Protein AF-A0A3D6DZD0-F1 (afdb_monomer_lite)

Structure (mmCIF, N/CA/C/O backbone):
data_AF-A0A3D6DZD0-F1
#
_entry.id   AF-A0A3D6DZD0-F1
#
loop_
_atom_site.group_PDB
_atom_site.id
_atom_site.type_symbol
_atom_site.label_atom_id
_atom_site.label_alt_id
_atom_site.label_comp_id
_atom_site.label_asym_id
_atom_site.label_entity_id
_atom_site.label_seq_id
_atom_site.pdbx_PDB_ins_code
_atom_site.Cartn_x
_atom_site.Cartn_y
_atom_site.Cartn_z
_atom_site.occupancy
_atom_site.B_iso_or_equiv
_atom_site.auth_seq_id
_atom_site.auth_comp_id
_atom_site.auth_asym_id
_atom_site.auth_atom_id
_atom_site.pdbx_PDB_model_num
ATOM 1 N N . MET A 1 1 ? -7.698 25.063 -2.400 1.00 40.41 1 MET A N 1
ATOM 2 C CA . MET A 1 1 ? -7.376 25.512 -3.773 1.00 40.41 1 MET A CA 1
ATOM 3 C C . MET A 1 1 ? -7.844 24.397 -4.702 1.00 40.41 1 MET A C 1
ATOM 5 O O . MET A 1 1 ? -7.518 23.261 -4.388 1.00 40.41 1 MET A O 1
ATOM 9 N N . PRO A 1 2 ? -8.690 24.637 -5.717 1.00 41.31 2 PRO A N 1
ATOM 10 C CA . PRO A 1 2 ? -9.211 23.553 -6.548 1.00 41.31 2 PRO A CA 1
ATOM 11 C C . PRO A 1 2 ? -8.106 23.020 -7.471 1.00 41.31 2 PRO A C 1
ATOM 13 O O . PRO A 1 2 ? -7.429 23.802 -8.136 1.00 41.31 2 PRO A O 1
ATOM 16 N N . LEU A 1 3 ? -7.919 21.700 -7.503 1.00 45.56 3 LEU A N 1
ATOM 17 C CA . LEU A 1 3 ? -6.970 21.036 -8.392 1.00 45.56 3 LEU A CA 1
ATOM 18 C C . LEU A 1 3 ? -7.526 21.057 -9.826 1.00 45.56 3 LEU A C 1
ATOM 20 O O . LEU A 1 3 ? -8.418 20.284 -10.175 1.00 45.56 3 LEU A O 1
ATOM 24 N N . THR A 1 4 ? -7.019 21.948 -10.678 1.00 45.75 4 THR A N 1
ATOM 25 C CA . THR A 1 4 ? -7.249 21.880 -12.128 1.00 45.75 4 THR A CA 1
ATOM 26 C C . THR A 1 4 ? -6.410 20.737 -12.695 1.00 45.75 4 THR A C 1
ATOM 28 O O . THR A 1 4 ? -5.258 20.935 -13.072 1.00 45.75 4 THR A O 1
ATOM 31 N N . ALA A 1 5 ? -6.970 19.527 -12.726 1.00 54.44 5 ALA A N 1
ATOM 32 C CA . ALA A 1 5 ? -6.340 18.324 -13.275 1.00 54.44 5 ALA A CA 1
ATOM 33 C C . ALA A 1 5 ? -6.280 18.330 -14.820 1.00 54.44 5 ALA A C 1
ATOM 35 O O . ALA A 1 5 ? -6.668 17.366 -15.476 1.00 54.44 5 ALA A O 1
ATOM 36 N N . THR A 1 6 ? -5.768 19.413 -15.407 1.00 43.62 6 THR A N 1
ATOM 37 C CA . THR A 1 6 ? -5.378 19.470 -16.819 1.00 43.62 6 THR A CA 1
ATOM 38 C C . THR A 1 6 ? -3.852 19.547 -16.870 1.00 43.62 6 THR A C 1
ATOM 40 O O . THR A 1 6 ? -3.283 20.608 -16.636 1.00 43.62 6 THR A O 1
ATOM 43 N N . GLY A 1 7 ? -3.185 18.420 -17.158 1.00 55.78 7 GLY A N 1
ATOM 44 C CA . GLY A 1 7 ? -1.764 18.400 -17.545 1.00 55.78 7 GLY A CA 1
ATOM 45 C C . GLY A 1 7 ? -0.736 17.839 -16.549 1.00 55.78 7 GLY A C 1
ATOM 46 O O . GLY A 1 7 ? 0.456 18.010 -16.791 1.00 55.78 7 GLY A O 1
ATOM 47 N N . TYR A 1 8 ? -1.123 17.162 -15.459 1.00 62.00 8 TYR A N 1
ATOM 48 C CA . TYR A 1 8 ? -0.128 16.547 -14.565 1.00 62.00 8 TYR A CA 1
ATOM 49 C C . TYR A 1 8 ? 0.447 15.253 -15.160 1.00 62.00 8 TYR A C 1
ATOM 51 O O . TYR A 1 8 ? -0.234 14.226 -15.207 1.00 62.00 8 TYR A O 1
ATOM 59 N N . ASN A 1 9 ? 1.703 15.299 -15.619 1.00 64.19 9 ASN A N 1
ATOM 60 C CA . ASN A 1 9 ? 2.371 14.130 -16.184 1.00 64.19 9 ASN A CA 1
ATOM 61 C C . ASN A 1 9 ? 2.938 13.224 -15.078 1.00 64.19 9 ASN A C 1
ATOM 63 O O . ASN A 1 9 ? 3.977 13.508 -14.483 1.00 64.19 9 ASN A O 1
ATOM 67 N N . LEU A 1 10 ? 2.254 12.108 -14.814 1.00 66.81 10 LEU A N 1
ATOM 68 C CA . LEU A 1 10 ? 2.604 11.159 -13.751 1.00 66.81 10 LEU A CA 1
ATOM 69 C C . LEU A 1 10 ? 3.958 10.468 -13.962 1.00 66.81 10 LEU A C 1
ATOM 71 O O . LEU A 1 10 ? 4.537 9.974 -12.998 1.00 66.81 10 LEU A O 1
ATOM 75 N N . THR A 1 11 ? 4.473 10.390 -15.189 1.00 62.72 11 THR A N 1
ATOM 76 C CA . THR A 1 11 ? 5.731 9.681 -15.472 1.00 62.72 11 THR A CA 1
ATOM 77 C C . THR A 1 11 ? 6.976 10.447 -15.033 1.00 62.72 11 THR A C 1
ATOM 79 O O . THR A 1 11 ? 7.952 9.799 -14.652 1.00 62.72 11 THR A O 1
ATOM 82 N N . ASP A 1 12 ? 6.904 11.782 -15.005 1.00 55.66 12 ASP A N 1
ATOM 83 C CA . ASP A 1 12 ? 8.040 12.685 -14.748 1.00 55.66 12 ASP A CA 1
ATOM 84 C C . ASP A 1 12 ? 8.018 13.298 -13.341 1.00 55.66 12 ASP A C 1
ATOM 86 O O . ASP A 1 12 ? 8.846 14.144 -13.003 1.00 55.66 12 ASP A O 1
ATOM 90 N N . SER A 1 13 ? 7.058 12.903 -12.504 1.00 64.56 13 SER A N 1
ATOM 91 C CA . SER A 1 13 ? 6.927 13.480 -11.172 1.00 64.56 13 SER A CA 1
ATOM 92 C C . SER A 1 13 ? 8.107 13.107 -10.267 1.00 64.56 13 SER A C 1
ATOM 94 O O . SER A 1 13 ? 8.414 11.931 -10.080 1.00 64.56 13 SER A O 1
ATOM 96 N N . ALA A 1 14 ? 8.712 14.107 -9.622 1.00 61.41 14 ALA A N 1
ATOM 97 C CA . ALA A 1 14 ? 9.646 13.918 -8.507 1.00 61.41 14 ALA A CA 1
ATOM 98 C C . ALA A 1 14 ? 8.931 13.590 -7.175 1.00 61.41 14 ALA A C 1
ATOM 100 O O . ALA A 1 14 ? 9.586 13.394 -6.157 1.00 61.41 14 ALA A O 1
ATOM 101 N N . GLY A 1 15 ? 7.594 13.531 -7.167 1.00 68.19 15 GLY A N 1
ATOM 102 C CA . GLY A 1 15 ? 6.772 13.270 -5.980 1.00 68.19 15 GLY A CA 1
ATOM 103 C C . GLY A 1 15 ? 6.683 11.798 -5.568 1.00 68.19 15 GLY A C 1
ATOM 104 O O . GLY A 1 15 ? 5.976 11.475 -4.615 1.00 68.19 15 GLY A O 1
ATOM 105 N N . PHE A 1 16 ? 7.373 10.895 -6.272 1.00 73.38 16 PHE A N 1
ATOM 106 C CA . PHE A 1 16 ? 7.457 9.498 -5.862 1.00 73.38 16 PHE A CA 1
ATOM 107 C C . PHE A 1 16 ? 8.403 9.339 -4.674 1.00 73.38 16 PHE A C 1
ATOM 109 O O . PHE A 1 16 ? 9.597 9.613 -4.759 1.00 73.38 16 PHE A O 1
ATOM 116 N N . THR A 1 17 ? 7.861 8.822 -3.580 1.00 79.25 17 THR A N 1
ATOM 117 C CA . THR A 1 17 ? 8.624 8.354 -2.429 1.00 79.25 17 THR A CA 1
ATOM 118 C C . THR A 1 17 ? 9.039 6.905 -2.675 1.00 79.25 17 THR A C 1
ATOM 120 O O . THR A 1 17 ? 8.207 6.060 -3.019 1.00 79.25 17 THR A O 1
ATOM 123 N N . ALA A 1 18 ? 10.333 6.619 -2.527 1.00 78.38 18 ALA A N 1
ATOM 124 C CA . ALA A 1 18 ? 10.847 5.256 -2.575 1.00 78.38 18 ALA A CA 1
ATOM 125 C C . ALA A 1 18 ? 10.375 4.490 -1.334 1.00 78.38 18 ALA A C 1
ATOM 127 O O . ALA A 1 18 ? 10.4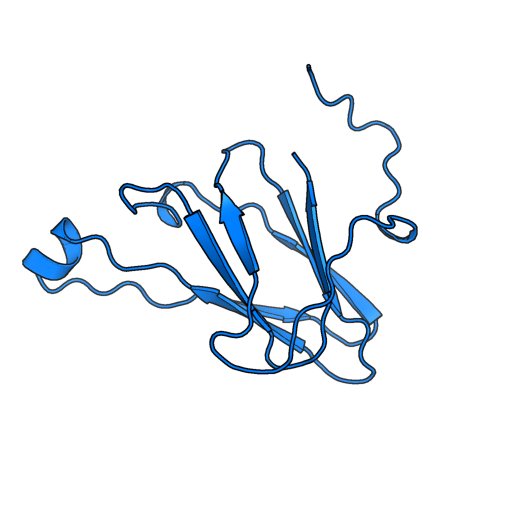77 4.992 -0.215 1.00 78.38 18 ALA A O 1
ATOM 128 N N . MET A 1 19 ? 9.854 3.284 -1.539 1.00 76.56 19 MET A N 1
ATOM 129 C CA . MET A 1 19 ? 9.445 2.406 -0.451 1.00 76.56 19 MET A CA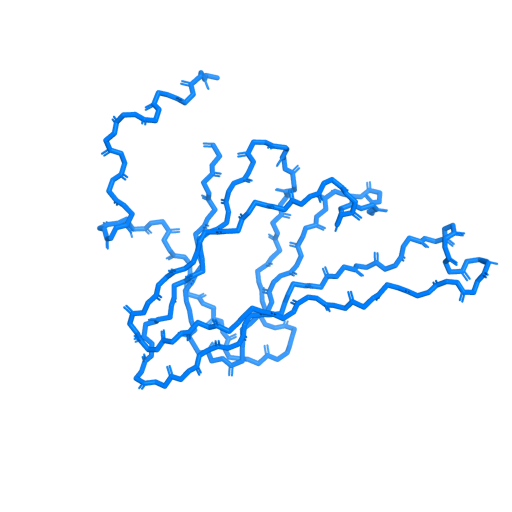 1
ATOM 130 C C . MET A 1 19 ? 10.587 1.462 -0.100 1.00 76.56 19 MET A C 1
ATOM 132 O O . MET A 1 19 ? 11.273 0.935 -0.981 1.00 76.56 19 MET A O 1
ATOM 136 N N . THR A 1 20 ? 10.782 1.247 1.195 1.00 72.06 20 THR A N 1
ATOM 137 C CA . THR A 1 20 ? 11.756 0.274 1.679 1.00 72.06 20 THR A CA 1
ATOM 138 C C . THR A 1 20 ? 11.136 -1.119 1.618 1.00 72.06 20 THR A C 1
ATOM 140 O O . THR A 1 20 ? 9.962 -1.305 1.922 1.00 72.06 20 THR A O 1
ATOM 143 N N . LEU A 1 21 ? 11.940 -2.097 1.207 1.00 75.56 21 LEU A N 1
ATOM 144 C CA . LEU A 1 21 ? 11.546 -3.495 1.066 1.00 75.56 21 LEU A CA 1
ATOM 145 C C . LEU A 1 21 ? 10.964 -4.067 2.370 1.00 75.56 21 LEU A C 1
ATOM 147 O O . LEU A 1 21 ? 11.613 -3.992 3.415 1.00 75.56 21 LEU A O 1
ATOM 151 N N . GLY A 1 22 ? 9.822 -4.751 2.283 1.00 60.91 22 GLY A N 1
ATOM 152 C CA . GLY A 1 22 ? 9.357 -5.682 3.315 1.00 60.91 22 GLY A CA 1
ATOM 153 C C . GLY A 1 22 ? 8.193 -5.182 4.172 1.00 60.91 22 GLY A C 1
ATOM 154 O O . GLY A 1 22 ? 7.764 -4.034 4.096 1.00 60.91 22 GLY A O 1
ATOM 155 N N . ALA A 1 23 ? 7.655 -6.087 4.991 1.00 63.59 23 ALA A N 1
ATOM 156 C CA . ALA A 1 23 ? 6.508 -5.803 5.845 1.00 63.59 23 ALA A CA 1
ATOM 157 C C . ALA A 1 23 ? 6.846 -4.751 6.913 1.00 63.59 23 ALA A C 1
ATOM 159 O O . ALA A 1 23 ? 7.875 -4.849 7.581 1.00 63.59 23 ALA A O 1
ATOM 160 N N . ASN A 1 24 ? 5.932 -3.805 7.123 1.00 64.56 24 ASN A N 1
ATOM 161 C CA . ASN A 1 24 ? 6.044 -2.693 8.073 1.00 64.56 24 ASN A CA 1
ATOM 162 C C . ASN A 1 24 ? 7.081 -1.611 7.708 1.00 64.56 24 ASN A C 1
ATOM 164 O O . ASN A 1 24 ? 7.393 -0.762 8.544 1.00 64.56 24 ASN A O 1
ATOM 168 N N . ASN A 1 25 ? 7.571 -1.603 6.468 1.00 69.75 25 ASN A N 1
ATOM 169 C CA . ASN A 1 25 ? 8.479 -0.578 5.942 1.00 69.75 25 ASN A CA 1
ATOM 170 C C . ASN A 1 25 ? 7.783 0.393 4.970 1.00 69.75 25 ASN A C 1
ATOM 172 O O . ASN A 1 25 ? 8.431 1.168 4.260 1.00 69.75 25 ASN A O 1
ATOM 176 N N . GLY A 1 26 ? 6.458 0.319 4.930 1.00 71.00 26 GLY A N 1
ATOM 177 C CA . GLY A 1 26 ? 5.576 1.090 4.089 1.00 71.00 26 GLY A CA 1
ATOM 178 C C . GLY A 1 26 ? 5.381 2.545 4.493 1.00 71.00 26 GLY A C 1
ATOM 179 O O . GLY A 1 26 ? 5.941 3.053 5.465 1.00 71.00 26 GLY A O 1
ATOM 180 N N . VAL A 1 27 ? 4.544 3.219 3.709 1.00 78.00 27 VAL A N 1
ATOM 181 C CA . VAL A 1 27 ? 4.217 4.636 3.870 1.00 78.00 27 VAL A CA 1
ATOM 182 C C . VAL A 1 27 ? 2.846 4.771 4.523 1.00 78.00 27 VAL A C 1
ATOM 184 O O . VAL A 1 27 ? 1.887 4.104 4.132 1.00 78.00 27 VAL A O 1
ATOM 187 N N . GLU A 1 28 ? 2.757 5.665 5.505 1.00 81.69 28 GLU A N 1
ATOM 188 C CA . GLU A 1 28 ? 1.505 6.056 6.144 1.00 81.69 28 GLU A CA 1
ATOM 189 C C . GLU A 1 28 ? 1.025 7.400 5.589 1.00 81.69 28 GLU A C 1
ATOM 191 O O . GLU A 1 28 ? 1.761 8.389 5.576 1.00 81.69 28 GLU A O 1
ATOM 196 N N . ILE A 1 29 ? -0.220 7.439 5.122 1.00 77.44 29 ILE A N 1
ATOM 197 C CA . ILE A 1 29 ? -0.797 8.571 4.397 1.00 77.44 29 ILE A CA 1
ATOM 198 C C . ILE A 1 29 ? -2.074 9.006 5.114 1.00 77.44 29 ILE A C 1
ATOM 200 O O . ILE A 1 29 ? -2.913 8.173 5.455 1.00 77.44 29 ILE A O 1
ATOM 204 N N . ALA A 1 30 ? -2.249 10.311 5.330 1.00 77.31 30 ALA A N 1
ATOM 205 C CA . ALA A 1 30 ? -3.525 10.848 5.795 1.00 77.31 30 ALA A CA 1
ATOM 206 C C . ALA A 1 30 ? -4.578 10.717 4.686 1.00 77.31 30 ALA A C 1
ATOM 208 O O . ALA A 1 30 ? -4.348 11.098 3.537 1.00 77.31 30 ALA A O 1
ATOM 209 N N . TYR A 1 31 ? -5.735 10.166 5.021 1.00 74.12 31 TYR A N 1
ATOM 210 C CA . TYR A 1 31 ? -6.829 10.034 4.079 1.00 74.12 31 TYR A CA 1
ATOM 211 C C . TYR A 1 31 ? -7.559 11.352 3.878 1.00 74.12 31 TYR A C 1
ATOM 213 O O . TYR A 1 31 ? -7.947 12.031 4.827 1.00 74.12 31 TYR A O 1
ATOM 221 N N . ASP A 1 32 ? -7.826 11.627 2.611 1.00 72.69 32 ASP A N 1
ATOM 222 C CA . ASP A 1 32 ? -8.778 12.611 2.134 1.00 72.69 32 ASP A CA 1
ATOM 223 C C . ASP A 1 32 ? -9.589 11.933 1.015 1.00 72.69 32 ASP A C 1
ATOM 225 O O . ASP A 1 32 ? -9.063 11.120 0.251 1.00 72.69 32 ASP A O 1
ATOM 229 N N . ALA A 1 33 ? -10.881 12.241 0.907 1.00 70.62 33 ALA A N 1
ATOM 230 C CA . ALA A 1 33 ? -11.740 11.740 -0.164 1.00 70.62 33 ALA A CA 1
ATOM 231 C C . ALA A 1 33 ? -11.263 12.190 -1.564 1.00 70.62 33 ALA A C 1
ATOM 233 O O . ALA A 1 33 ? -11.596 11.552 -2.577 1.00 70.62 33 ALA A O 1
ATOM 234 N N . ALA A 1 34 ? -10.477 13.270 -1.628 1.00 73.06 34 ALA A N 1
ATOM 235 C CA . ALA A 1 34 ? -9.790 13.716 -2.835 1.00 73.06 34 ALA A CA 1
ATOM 236 C C . ALA A 1 34 ? -8.496 12.931 -3.133 1.00 73.06 34 ALA A C 1
ATOM 238 O O . ALA A 1 34 ? -8.069 12.915 -4.287 1.00 73.06 34 ALA A O 1
ATOM 239 N N . THR A 1 35 ? -7.919 12.225 -2.150 1.00 76.25 35 THR A N 1
ATOM 240 C CA . THR A 1 35 ? -6.627 11.541 -2.295 1.00 76.25 35 THR A CA 1
ATOM 241 C C . THR A 1 35 ? -6.662 10.479 -3.392 1.00 76.25 35 THR A C 1
ATOM 243 O O . THR A 1 35 ? -7.518 9.586 -3.423 1.00 76.25 35 THR A O 1
ATOM 246 N N . LEU A 1 36 ? -5.657 10.545 -4.260 1.00 80.56 36 LEU A N 1
ATOM 247 C CA . LEU A 1 36 ? -5.301 9.515 -5.222 1.00 80.56 36 LEU A CA 1
ATOM 248 C C . LEU A 1 36 ? -3.907 8.981 -4.892 1.00 80.56 36 LEU A C 1
ATOM 250 O O . LEU A 1 36 ? -2.979 9.743 -4.623 1.00 80.56 36 LEU A O 1
ATOM 254 N N . ILE A 1 37 ? -3.756 7.661 -4.932 1.00 85.12 37 ILE A N 1
ATOM 255 C CA . ILE A 1 37 ? -2.496 6.979 -4.648 1.00 85.12 37 ILE A CA 1
ATOM 256 C C . ILE A 1 37 ? -1.990 6.350 -5.939 1.00 85.12 37 ILE A C 1
ATOM 258 O O . ILE A 1 37 ? -2.688 5.561 -6.573 1.00 85.12 37 ILE A O 1
ATOM 262 N N . VAL A 1 38 ? -0.768 6.688 -6.331 1.00 87.81 38 VAL A N 1
ATOM 263 C CA . VAL A 1 38 ? -0.101 6.107 -7.496 1.00 87.81 38 VAL A CA 1
ATOM 264 C C . VAL A 1 38 ? 0.934 5.104 -7.012 1.00 87.81 38 VAL A C 1
ATOM 266 O O . VAL A 1 38 ? 1.895 5.472 -6.338 1.00 87.81 38 VAL A O 1
ATOM 269 N N . LEU A 1 39 ? 0.747 3.842 -7.383 1.00 88.00 39 LEU A N 1
ATOM 270 C CA . LEU A 1 39 ? 1.669 2.744 -7.103 1.00 88.00 39 LEU A CA 1
ATOM 271 C C . LEU A 1 39 ? 2.518 2.519 -8.352 1.00 88.00 39 LEU A C 1
ATOM 273 O O . LEU A 1 39 ? 1.971 2.195 -9.405 1.00 88.00 39 LEU A O 1
ATOM 277 N N . LYS A 1 40 ? 3.835 2.713 -8.268 1.00 86.69 40 LYS A N 1
ATOM 278 C CA . LYS A 1 40 ? 4.755 2.605 -9.409 1.00 86.69 40 LYS A CA 1
ATOM 279 C C . LYS A 1 40 ? 5.827 1.564 -9.127 1.00 86.69 40 LYS A C 1
ATOM 281 O O . LYS A 1 40 ? 6.691 1.768 -8.276 1.00 86.69 40 LYS A O 1
ATOM 286 N N . ASN A 1 41 ? 5.819 0.489 -9.906 1.00 86.50 41 ASN A N 1
ATOM 287 C CA . ASN A 1 41 ? 6.859 -0.520 -9.839 1.00 86.50 41 ASN A CA 1
ATOM 288 C C . ASN A 1 41 ? 8.027 -0.135 -10.752 1.00 86.50 41 ASN A C 1
ATOM 290 O O . ASN A 1 41 ? 7.932 -0.197 -11.978 1.00 86.50 41 ASN A O 1
ATOM 294 N N . THR A 1 42 ? 9.133 0.270 -10.138 1.00 81.06 42 THR A N 1
ATOM 295 C CA . THR A 1 42 ? 10.393 0.614 -10.810 1.00 81.06 42 THR A CA 1
ATOM 296 C C . THR A 1 42 ? 11.350 -0.574 -10.920 1.00 81.06 42 THR A C 1
ATOM 298 O O . THR A 1 42 ? 12.421 -0.442 -11.509 1.00 81.06 42 THR A O 1
ATOM 301 N N . THR A 1 43 ? 10.982 -1.732 -10.371 1.00 80.50 43 THR A N 1
ATOM 302 C CA . THR A 1 43 ? 11.810 -2.939 -10.385 1.00 80.50 43 THR A CA 1
ATOM 303 C C . THR A 1 43 ? 11.638 -3.728 -11.688 1.00 80.50 43 THR A C 1
ATOM 305 O O . THR A 1 43 ? 10.678 -3.536 -12.438 1.00 80.50 43 THR A O 1
ATOM 308 N N . GLY A 1 44 ? 12.576 -4.642 -11.959 1.00 78.38 44 GLY A N 1
ATOM 309 C CA . GLY A 1 44 ? 12.499 -5.561 -13.103 1.00 78.38 44 GLY A CA 1
ATOM 310 C C . GLY A 1 44 ? 11.546 -6.748 -12.902 1.00 78.38 44 GLY A C 1
ATOM 311 O O . GLY A 1 44 ? 11.337 -7.516 -13.838 1.00 78.38 44 GLY A O 1
ATOM 312 N N . GLY A 1 45 ? 10.987 -6.913 -11.699 1.00 82.88 45 GLY A N 1
ATOM 313 C CA . GLY A 1 45 ? 10.070 -7.992 -11.330 1.00 82.88 45 GLY A CA 1
ATOM 314 C C . GLY A 1 45 ? 8.653 -7.490 -11.062 1.00 82.88 45 GLY A C 1
ATOM 315 O O . GLY A 1 45 ? 8.343 -6.321 -11.267 1.00 82.88 45 GLY A O 1
ATOM 316 N N . VAL A 1 46 ? 7.774 -8.380 -10.608 1.00 87.12 46 VAL A N 1
ATOM 317 C CA . VAL A 1 46 ? 6.440 -8.006 -10.118 1.00 87.12 46 VAL A CA 1
ATOM 318 C C . VAL A 1 46 ? 6.564 -7.414 -8.712 1.00 87.12 46 VAL A C 1
ATOM 320 O O . VAL A 1 46 ? 7.342 -7.923 -7.914 1.00 87.12 46 VAL A O 1
ATOM 323 N N . ALA A 1 47 ? 5.794 -6.364 -8.427 1.00 87.88 47 ALA A N 1
ATOM 324 C CA . ALA A 1 47 ? 5.651 -5.773 -7.100 1.00 87.88 47 ALA A CA 1
ATOM 325 C C . ALA A 1 47 ? 4.242 -6.030 -6.561 1.00 87.88 47 ALA A C 1
ATOM 327 O O . ALA A 1 47 ? 3.260 -5.877 -7.294 1.00 87.88 47 ALA A O 1
ATOM 328 N N . VAL A 1 48 ? 4.127 -6.362 -5.286 1.00 90.00 48 VAL A N 1
ATOM 329 C CA . VAL A 1 48 ? 2.876 -6.498 -4.546 1.00 90.00 48 VAL A CA 1
ATOM 330 C C . VAL A 1 48 ? 2.821 -5.415 -3.480 1.00 90.00 48 VAL A C 1
ATOM 332 O O . VAL A 1 48 ? 3.618 -5.374 -2.544 1.00 90.00 48 VAL A O 1
ATOM 335 N N . TYR A 1 49 ? 1.840 -4.535 -3.630 1.00 88.12 49 TYR A N 1
ATOM 336 C CA . TYR A 1 49 ? 1.539 -3.496 -2.662 1.00 88.12 49 TYR A CA 1
ATOM 337 C C . TYR A 1 49 ? 0.408 -3.969 -1.765 1.00 88.12 49 TYR A C 1
ATOM 339 O O . TYR A 1 49 ? -0.645 -4.373 -2.260 1.00 88.12 49 TYR A O 1
ATOM 347 N N . THR A 1 50 ? 0.607 -3.884 -0.457 1.00 88.62 50 THR A N 1
ATOM 348 C CA . THR A 1 50 ? -0.384 -4.300 0.534 1.00 88.62 50 THR A CA 1
ATOM 349 C C . THR A 1 50 ? -0.915 -3.071 1.245 1.00 88.62 50 THR A C 1
ATOM 351 O O . THR A 1 50 ? -0.205 -2.437 2.024 1.00 88.62 50 THR A O 1
ATOM 354 N N . VAL A 1 51 ? -2.172 -2.735 0.976 1.00 85.38 51 VAL A N 1
ATOM 355 C CA . VAL A 1 51 ? -2.905 -1.689 1.684 1.00 85.38 51 VAL A CA 1
ATOM 356 C C . VAL A 1 51 ? -3.481 -2.308 2.950 1.00 85.38 51 VAL A C 1
ATOM 358 O O . VAL A 1 51 ? -4.391 -3.139 2.879 1.00 85.38 51 VAL A O 1
ATOM 361 N N . LYS A 1 52 ? -2.945 -1.910 4.103 1.00 80.62 52 LYS A N 1
ATOM 362 C CA . LYS A 1 52 ? -3.408 -2.398 5.399 1.00 80.62 52 LYS A CA 1
ATOM 363 C C . LYS A 1 52 ? -4.597 -1.589 5.873 1.00 80.62 52 LYS A C 1
ATOM 365 O O . LYS A 1 52 ? -4.521 -0.361 5.979 1.00 80.62 52 LYS A O 1
ATOM 370 N N . ILE A 1 53 ? -5.677 -2.295 6.189 1.00 77.12 53 ILE A N 1
ATOM 371 C CA . ILE A 1 53 ? -6.899 -1.698 6.723 1.00 77.12 53 ILE A CA 1
ATOM 372 C C . ILE A 1 53 ? -7.023 -2.135 8.182 1.00 77.12 53 ILE A C 1
ATOM 374 O O . ILE A 1 53 ? -7.482 -3.246 8.456 1.00 77.12 53 ILE A O 1
ATOM 378 N N . PRO A 1 54 ? -6.613 -1.292 9.146 1.00 74.00 54 PRO A N 1
ATOM 379 C CA . PRO A 1 54 ? -6.808 -1.601 10.555 1.00 74.00 54 PRO A CA 1
ATOM 380 C C . PRO A 1 54 ? -8.293 -1.836 10.843 1.00 74.00 54 PRO A C 1
ATOM 382 O O . PRO A 1 54 ? -9.147 -1.016 10.502 1.00 74.00 54 PRO A O 1
ATOM 385 N N . THR A 1 55 ? -8.600 -2.963 11.485 1.00 75.06 55 THR A N 1
ATOM 386 C CA . THR A 1 55 ? -9.977 -3.296 11.859 1.00 75.06 55 THR A CA 1
ATOM 387 C C . THR A 1 55 ? -10.455 -2.326 12.951 1.00 75.06 55 THR A C 1
ATOM 389 O O . THR A 1 55 ? -9.817 -2.237 14.004 1.00 75.06 55 THR A O 1
ATOM 392 N N . PRO A 1 56 ? -11.562 -1.589 12.739 1.00 74.50 56 PRO A N 1
ATOM 393 C CA . PRO A 1 56 ? -12.118 -0.685 13.740 1.00 74.50 56 PRO A CA 1
ATOM 394 C C . PRO A 1 56 ? -12.485 -1.411 15.035 1.00 74.50 56 PRO A C 1
ATOM 396 O O . PRO A 1 56 ? -13.029 -2.514 14.998 1.00 74.50 56 PRO A O 1
ATOM 399 N N . ALA A 1 57 ? -12.294 -0.752 16.183 1.00 77.69 57 ALA A N 1
ATOM 400 C CA . ALA A 1 57 ? -12.589 -1.339 17.494 1.00 77.69 57 ALA A CA 1
ATOM 401 C C . ALA A 1 57 ? -14.040 -1.841 17.611 1.00 77.69 57 ALA A C 1
ATOM 403 O O . ALA A 1 57 ? -14.279 -2.893 18.194 1.00 77.69 57 ALA A O 1
ATOM 404 N N . GLN A 1 58 ? -14.996 -1.131 17.001 1.00 76.69 58 GLN A N 1
ATOM 405 C CA . GLN A 1 58 ? -16.404 -1.535 16.956 1.00 76.69 58 GLN A CA 1
ATOM 406 C C . GLN A 1 58 ? -16.639 -2.860 16.212 1.00 76.69 58 GLN A C 1
ATOM 408 O O . GLN A 1 58 ? -17.542 -3.601 16.577 1.00 76.69 58 GLN A O 1
ATOM 413 N N . TYR A 1 59 ? -15.836 -3.167 15.189 1.00 80.56 59 TYR A N 1
ATOM 414 C CA . TYR A 1 59 ? -15.910 -4.424 14.439 1.00 80.56 59 TYR A CA 1
ATOM 415 C C . TYR A 1 59 ? -15.192 -5.541 15.191 1.00 8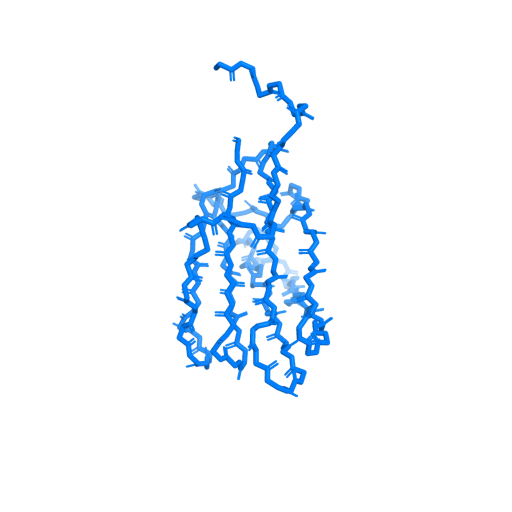0.56 59 TYR A C 1
ATOM 417 O O . TYR A 1 59 ? -15.757 -6.621 15.356 1.00 80.56 59 TYR A O 1
ATOM 425 N N . THR A 1 60 ? -14.026 -5.249 15.768 1.00 82.25 60 THR A N 1
ATOM 426 C CA . THR A 1 60 ? -13.317 -6.184 16.650 1.00 82.25 60 THR A CA 1
ATOM 427 C C . THR A 1 60 ? -14.179 -6.604 17.845 1.00 82.25 60 THR A C 1
ATOM 429 O O . THR A 1 60 ? -14.216 -7.784 18.187 1.00 82.25 60 THR A O 1
ATOM 432 N N . ALA A 1 61 ? -14.927 -5.671 18.449 1.00 84.12 61 ALA A N 1
ATOM 433 C CA . ALA A 1 61 ? -15.798 -5.927 19.600 1.00 84.12 61 ALA A CA 1
ATOM 434 C C . ALA A 1 61 ? -16.929 -6.931 19.315 1.00 84.12 61 ALA A C 1
ATOM 436 O O . ALA A 1 61 ? -17.445 -7.547 20.244 1.00 84.12 61 ALA A O 1
ATOM 437 N N . ILE A 1 62 ? -17.294 -7.113 18.043 1.00 90.44 62 ILE A N 1
ATOM 438 C CA . ILE A 1 62 ? -18.306 -8.079 17.593 1.00 90.44 62 ILE A CA 1
ATOM 439 C C . ILE A 1 62 ? -17.699 -9.233 16.779 1.00 90.44 62 ILE A C 1
ATOM 441 O O . ILE A 1 62 ? -18.428 -9.974 16.124 1.00 90.44 62 ILE A O 1
ATOM 445 N N . GLY A 1 63 ? -16.372 -9.399 16.815 1.00 84.88 63 GLY A N 1
ATOM 446 C CA . GLY A 1 63 ? -15.665 -10.509 16.168 1.00 84.88 63 GLY A CA 1
ATOM 447 C C . GLY A 1 63 ? -15.501 -10.391 14.649 1.00 84.88 63 GLY A C 1
ATOM 448 O O . GLY A 1 63 ? -15.184 -11.383 13.998 1.00 84.88 63 GLY A O 1
ATOM 449 N N . ILE A 1 64 ? -15.705 -9.207 14.068 1.00 82.19 64 ILE A N 1
ATOM 450 C CA . ILE A 1 64 ? -15.476 -8.953 12.641 1.00 82.19 64 ILE A CA 1
ATOM 451 C C . ILE A 1 64 ? -14.010 -8.581 12.418 1.00 82.19 64 ILE A C 1
ATOM 453 O O . ILE A 1 64 ? -13.470 -7.727 13.120 1.00 82.19 64 ILE A O 1
ATOM 457 N N . THR A 1 65 ? -13.394 -9.172 11.394 1.00 80.81 65 THR A N 1
ATOM 458 C CA . THR A 1 65 ? -12.055 -8.822 10.910 1.00 80.81 65 THR A CA 1
ATOM 459 C C . THR A 1 65 ? -12.126 -8.273 9.487 1.00 80.81 65 THR A C 1
ATOM 461 O O . THR A 1 65 ? -12.937 -8.717 8.673 1.00 80.81 65 THR A O 1
ATOM 464 N N . LEU A 1 66 ? -11.286 -7.281 9.185 1.00 77.94 66 LEU A N 1
ATOM 465 C CA . LEU A 1 66 ? -11.084 -6.778 7.826 1.00 77.94 66 LEU A CA 1
ATOM 466 C C . LEU A 1 66 ? -9.759 -7.317 7.287 1.00 77.94 66 LEU A C 1
ATOM 468 O O . LEU A 1 66 ? -8.744 -7.270 7.978 1.00 77.94 66 LEU A O 1
ATOM 472 N N . SER A 1 67 ? -9.780 -7.845 6.064 1.00 82.31 67 SER A N 1
ATOM 473 C CA . SER A 1 67 ? -8.573 -8.304 5.376 1.00 82.31 67 SER A CA 1
ATOM 474 C C . SER A 1 67 ? -7.868 -7.154 4.664 1.00 82.31 67 SER A C 1
ATOM 476 O O . SER A 1 67 ? -8.511 -6.223 4.172 1.00 82.31 67 SER A O 1
ATOM 478 N N . ASP A 1 68 ? -6.546 -7.263 4.571 1.00 83.19 68 ASP A N 1
ATOM 479 C CA . ASP A 1 68 ? -5.723 -6.360 3.774 1.00 83.19 68 ASP A CA 1
ATOM 480 C C . ASP A 1 68 ? -6.034 -6.495 2.278 1.00 83.19 68 ASP A C 1
ATOM 482 O O . ASP A 1 68 ? -6.487 -7.540 1.799 1.00 83.19 68 ASP A O 1
ATOM 486 N N . ILE A 1 69 ? -5.755 -5.434 1.522 1.00 84.62 69 ILE A N 1
ATOM 487 C CA . ILE A 1 69 ? -5.934 -5.413 0.069 1.00 84.62 69 ILE A CA 1
ATOM 488 C C . ILE A 1 69 ? -4.569 -5.495 -0.596 1.00 84.62 69 ILE A C 1
ATOM 490 O O . ILE A 1 69 ? -3.707 -4.650 -0.369 1.00 84.62 69 ILE A O 1
ATOM 494 N N . THR A 1 70 ? -4.393 -6.478 -1.471 1.00 89.12 70 THR A N 1
ATOM 495 C CA . THR A 1 70 ? -3.168 -6.645 -2.254 1.00 89.12 70 THR A CA 1
ATOM 496 C C . THR A 1 70 ? -3.364 -6.153 -3.681 1.00 89.12 70 THR A C 1
ATOM 498 O O . THR A 1 70 ? -4.314 -6.555 -4.356 1.00 89.12 70 THR A O 1
ATOM 501 N N . VAL A 1 71 ? -2.439 -5.329 -4.164 1.00 88.94 71 VAL A N 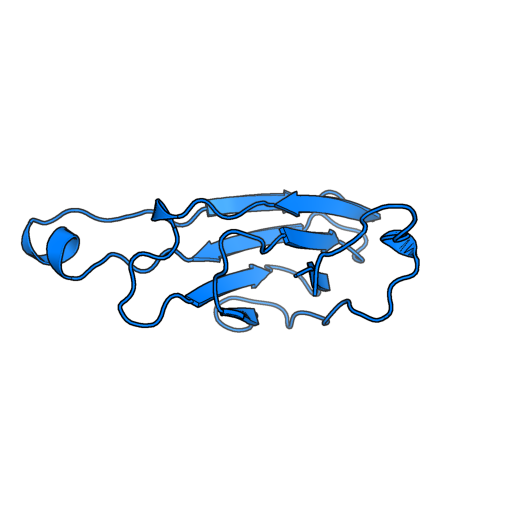1
ATOM 502 C CA . VAL A 1 71 ? -2.404 -4.822 -5.537 1.00 88.94 71 VAL A CA 1
ATOM 503 C C . VAL A 1 71 ? -1.100 -5.248 -6.193 1.00 88.94 71 VAL A C 1
ATOM 505 O O . VAL A 1 71 ? -0.015 -4.859 -5.767 1.00 88.94 71 VAL A O 1
ATOM 508 N N . THR A 1 72 ? -1.206 -6.030 -7.263 1.00 91.38 72 THR A N 1
ATOM 509 C CA . THR A 1 72 ? -0.051 -6.501 -8.028 1.00 91.38 72 THR A CA 1
ATOM 510 C C . THR A 1 72 ? 0.247 -5.561 -9.195 1.00 91.38 72 THR A C 1
ATOM 512 O O . THR A 1 72 ? -0.607 -5.287 -10.042 1.00 91.38 72 THR A O 1
ATOM 515 N N . VAL A 1 73 ? 1.484 -5.080 -9.268 1.00 87.81 73 VAL A N 1
ATOM 516 C CA . VAL A 1 73 ? 1.963 -4.138 -10.282 1.00 87.81 73 VAL A CA 1
ATOM 517 C C . VAL A 1 73 ? 3.084 -4.798 -11.074 1.00 87.81 73 VAL A C 1
ATOM 519 O O . VAL A 1 73 ? 4.149 -5.106 -10.540 1.00 87.81 73 VAL A O 1
ATOM 522 N N . ALA A 1 74 ? 2.851 -5.024 -12.367 1.00 88.62 74 ALA A N 1
ATOM 523 C CA . ALA A 1 74 ? 3.863 -5.587 -13.256 1.00 88.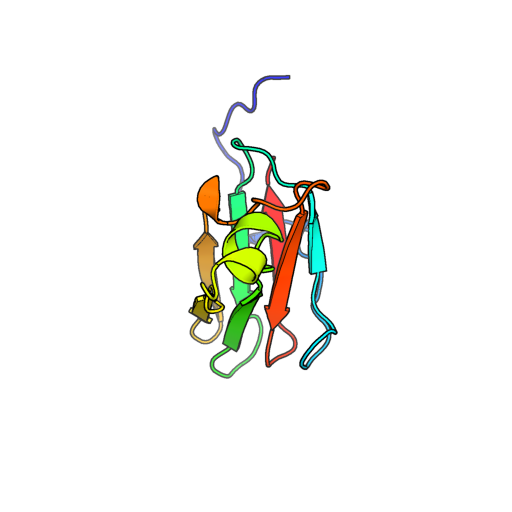62 74 ALA A CA 1
ATOM 524 C C . ALA A 1 74 ? 5.093 -4.667 -13.381 1.00 88.62 74 ALA A C 1
ATOM 526 O O . ALA A 1 74 ? 5.013 -3.465 -13.116 1.00 88.62 74 ALA A O 1
ATOM 527 N N . ALA A 1 75 ? 6.224 -5.238 -13.802 1.00 86.44 75 ALA A N 1
ATOM 528 C CA . ALA A 1 75 ? 7.476 -4.510 -13.992 1.00 86.44 75 ALA A CA 1
ATOM 529 C C . ALA A 1 75 ? 7.287 -3.273 -14.887 1.00 86.44 75 ALA A C 1
ATOM 531 O O . ALA A 1 75 ? 6.617 -3.339 -15.923 1.00 86.44 75 ALA A O 1
ATOM 532 N N . ALA A 1 76 ? 7.876 -2.147 -14.478 1.00 83.44 76 ALA A N 1
ATOM 533 C CA . ALA A 1 76 ? 7.785 -0.855 -15.164 1.00 83.44 76 ALA A CA 1
ATOM 534 C C . ALA A 1 76 ? 6.346 -0.346 -15.418 1.00 83.44 76 ALA A C 1
ATOM 536 O O . ALA A 1 76 ? 6.121 0.469 -16.318 1.00 83.44 76 ALA A O 1
ATOM 537 N N . LYS A 1 77 ? 5.355 -0.817 -14.648 1.00 86.25 77 LYS A N 1
ATOM 538 C CA . LYS A 1 77 ? 3.967 -0.335 -14.703 1.00 86.25 77 LYS A CA 1
ATOM 539 C C . LYS A 1 77 ? 3.602 0.483 -13.471 1.00 86.25 77 LYS A C 1
ATOM 541 O O . LYS A 1 77 ? 4.297 0.491 -12.455 1.00 86.25 77 LYS A O 1
ATOM 546 N N . MET A 1 78 ? 2.478 1.181 -13.591 1.00 88.06 78 MET A N 1
ATOM 547 C CA . MET A 1 78 ? 1.870 1.930 -12.504 1.00 88.06 78 MET A CA 1
ATOM 548 C C . MET A 1 78 ? 0.362 1.714 -12.461 1.00 88.06 78 MET A C 1
ATOM 550 O O . MET A 1 78 ? -0.263 1.498 -13.499 1.00 88.06 78 MET A O 1
ATOM 554 N N . TRP A 1 79 ? -0.197 1.811 -11.260 1.00 87.75 79 TRP A N 1
ATOM 555 C CA . TRP A 1 79 ? -1.632 1.783 -11.009 1.00 87.75 79 TRP A CA 1
ATOM 556 C C . TRP A 1 79 ? -2.063 3.004 -10.213 1.00 87.75 79 TRP A C 1
ATOM 558 O O . TRP A 1 79 ? -1.339 3.479 -9.338 1.00 87.75 79 TRP A O 1
ATOM 568 N N . LEU A 1 80 ? -3.269 3.475 -10.510 1.00 85.88 80 LEU A N 1
ATOM 569 C CA . LEU A 1 80 ? -3.945 4.509 -9.746 1.00 85.88 80 LEU A CA 1
ATOM 570 C C . LEU A 1 80 ? -4.970 3.845 -8.827 1.00 85.88 80 LEU A C 1
ATOM 572 O O . LEU A 1 80 ? -5.871 3.149 -9.294 1.00 85.88 80 LEU A O 1
ATOM 576 N N . LEU A 1 81 ? -4.838 4.083 -7.530 1.00 84.50 81 LEU A N 1
ATOM 577 C CA . LEU A 1 81 ? -5.750 3.619 -6.501 1.00 84.50 81 LEU A CA 1
ATOM 578 C C . LEU A 1 81 ? -6.450 4.825 -5.875 1.00 84.50 81 LEU A C 1
ATOM 580 O O . LEU A 1 81 ? -5.803 5.739 -5.366 1.00 84.50 81 LEU A O 1
ATOM 584 N N . LYS A 1 82 ? -7.784 4.803 -5.874 1.00 82.62 82 LYS A N 1
ATOM 585 C CA . LYS A 1 82 ? -8.603 5.725 -5.086 1.00 82.62 82 LYS A CA 1
ATOM 586 C C . LYS A 1 82 ? -9.096 4.980 -3.840 1.00 82.62 82 LYS A C 1
ATOM 588 O O . LYS A 1 82 ? -9.931 4.085 -3.988 1.00 82.62 82 LYS A O 1
ATOM 593 N N . PRO A 1 83 ? -8.592 5.297 -2.636 1.00 75.31 83 PRO A N 1
ATOM 594 C CA . PRO A 1 83 ? -9.045 4.641 -1.417 1.00 75.31 83 PRO A CA 1
ATOM 595 C C . PRO A 1 83 ? -10.527 4.925 -1.176 1.00 75.31 83 PRO A C 1
ATOM 597 O O . PRO A 1 83 ? -10.979 6.063 -1.303 1.00 75.31 83 PRO A O 1
ATOM 600 N N . HIS A 1 84 ? -11.291 3.893 -0.828 1.00 72.88 84 HIS A N 1
ATOM 601 C CA . HIS A 1 84 ? -12.684 4.073 -0.432 1.00 72.88 84 HIS A CA 1
ATOM 602 C C . HIS A 1 84 ? -12.761 4.515 1.035 1.00 72.88 84 HIS A C 1
ATOM 604 O O . HIS A 1 84 ? -11.945 4.093 1.852 1.00 72.88 84 HIS A O 1
ATOM 610 N N . ALA A 1 85 ? -13.780 5.295 1.404 1.00 68.69 85 ALA A N 1
ATOM 611 C CA . ALA A 1 85 ? -13.949 5.799 2.773 1.00 68.69 85 ALA A CA 1
ATOM 612 C C . ALA A 1 85 ? -13.999 4.683 3.833 1.00 68.69 85 ALA A C 1
ATOM 614 O O . ALA A 1 85 ? -13.533 4.857 4.957 1.00 68.69 85 ALA A O 1
ATOM 615 N N . SER A 1 86 ? -14.506 3.503 3.466 1.00 65.75 86 SER A N 1
ATOM 616 C CA . SER A 1 86 ? -14.540 2.339 4.360 1.00 65.75 86 SER A CA 1
ATOM 617 C C . SER A 1 86 ? -13.155 1.794 4.723 1.00 65.75 86 SER A C 1
ATOM 619 O O . SER A 1 86 ? -13.052 1.069 5.707 1.00 65.75 86 SER A O 1
ATOM 621 N N . MET A 1 87 ? -12.111 2.129 3.956 1.00 65.50 87 MET A N 1
ATOM 622 C CA . MET A 1 87 ? -10.727 1.699 4.192 1.00 65.50 87 MET A CA 1
ATOM 623 C C . MET A 1 87 ? -10.037 2.511 5.295 1.00 65.50 87 MET A C 1
ATOM 625 O O . MET A 1 87 ? -8.906 2.205 5.658 1.00 65.50 87 MET A O 1
ATOM 629 N N . VAL A 1 88 ? -10.692 3.555 5.818 1.00 65.00 88 VAL A N 1
ATOM 630 C CA . VAL A 1 88 ? -10.047 4.570 6.667 1.00 65.00 88 VAL A CA 1
ATOM 631 C C . VAL A 1 88 ? -10.772 4.768 7.999 1.00 65.00 88 VAL A C 1
ATOM 633 O O . VAL A 1 88 ? -10.705 5.815 8.634 1.00 65.00 88 VAL A O 1
ATOM 636 N N . GLN A 1 89 ? -11.461 3.727 8.462 1.00 58.50 89 GLN A N 1
ATOM 637 C CA . GLN A 1 89 ? -12.279 3.752 9.678 1.00 58.50 89 GLN A CA 1
ATOM 638 C C . GLN A 1 89 ? -11.474 3.740 10.999 1.00 58.50 89 GLN A C 1
ATOM 640 O O . GLN A 1 89 ? -11.966 3.272 12.026 1.00 58.50 89 GLN A O 1
ATOM 645 N N . THR A 1 90 ? -10.245 4.259 11.018 1.00 52.50 90 THR A N 1
ATOM 646 C CA . THR A 1 90 ? -9.542 4.554 12.275 1.00 52.50 90 THR A CA 1
ATOM 647 C C . THR A 1 90 ? -9.844 5.966 12.746 1.00 52.50 90 THR A C 1
ATOM 649 O O . THR A 1 90 ? -10.022 6.876 11.943 1.00 52.50 90 THR A O 1
ATOM 652 N N . ALA A 1 91 ? -9.805 6.181 14.064 1.00 48.38 91 ALA A N 1
ATOM 653 C CA . ALA A 1 91 ? -9.949 7.494 14.704 1.00 48.38 91 ALA A CA 1
ATOM 654 C C . ALA A 1 91 ? -8.924 8.555 14.234 1.00 48.38 91 ALA A C 1
ATOM 656 O O . ALA A 1 91 ? -9.017 9.714 14.624 1.00 48.38 91 ALA A O 1
ATOM 657 N N . VAL A 1 92 ? -7.946 8.162 13.410 1.00 54.19 92 VAL A N 1
ATOM 658 C CA . VAL A 1 92 ? -6.863 9.008 12.896 1.00 54.19 92 VAL A CA 1
ATOM 659 C C . VAL A 1 92 ? -6.958 9.211 11.375 1.00 54.19 92 VAL A C 1
ATOM 661 O O . VAL A 1 92 ? -6.252 10.059 10.838 1.00 54.19 92 VAL A O 1
ATOM 664 N N . GLY A 1 93 ? -7.827 8.476 10.667 1.00 65.81 93 GLY A N 1
ATOM 665 C CA . GLY A 1 93 ? -8.032 8.667 9.232 1.00 65.81 93 GLY A CA 1
ATOM 666 C C . GLY A 1 93 ? -6.777 8.400 8.391 1.00 65.81 93 GLY A C 1
ATOM 667 O O . GLY A 1 93 ? -6.459 9.199 7.518 1.00 65.81 93 GLY A O 1
ATOM 668 N N . ARG A 1 94 ? -6.016 7.331 8.667 1.00 74.31 94 ARG A N 1
ATOM 669 C CA . ARG A 1 94 ? -4.748 7.038 7.970 1.00 74.31 94 ARG A CA 1
ATOM 670 C C . ARG A 1 94 ? -4.793 5.718 7.208 1.00 74.31 94 ARG A C 1
ATOM 672 O O . ARG A 1 94 ? -5.428 4.764 7.652 1.00 74.31 94 ARG A O 1
ATOM 679 N N . ILE A 1 95 ? -4.115 5.688 6.064 1.00 78.62 95 ILE A N 1
ATOM 680 C CA . ILE A 1 95 ? -3.938 4.521 5.197 1.00 78.62 95 ILE A CA 1
ATOM 681 C C . ILE A 1 95 ? -2.477 4.110 5.262 1.00 78.62 95 ILE A C 1
ATOM 683 O O . ILE A 1 95 ? -1.591 4.949 5.100 1.00 78.62 95 ILE A O 1
ATOM 687 N N . TYR A 1 96 ? -2.236 2.819 5.454 1.00 84.00 96 TYR A N 1
ATOM 688 C CA . TYR A 1 96 ? -0.897 2.260 5.467 1.00 84.00 96 TYR A CA 1
ATOM 689 C C . TYR A 1 96 ? -0.680 1.366 4.250 1.00 84.00 96 TYR A C 1
ATOM 691 O O . TYR A 1 96 ? -1.517 0.510 3.960 1.00 84.00 96 TYR A O 1
ATOM 699 N N . ILE A 1 97 ? 0.422 1.563 3.529 1.00 85.56 97 ILE A N 1
ATOM 700 C CA . ILE A 1 97 ? 0.733 0.799 2.316 1.00 85.56 97 ILE A CA 1
ATOM 701 C C . ILE A 1 97 ? 2.152 0.269 2.409 1.00 85.56 97 ILE A C 1
ATOM 703 O O . ILE A 1 97 ? 3.086 1.062 2.454 1.00 85.56 97 ILE A O 1
ATOM 707 N N . ASP A 1 98 ? 2.296 -1.053 2.381 1.00 87.00 98 ASP A N 1
ATOM 708 C CA . ASP A 1 98 ? 3.568 -1.766 2.241 1.00 87.00 98 ASP A CA 1
ATOM 709 C C . ASP A 1 98 ? 3.834 -2.137 0.782 1.00 87.00 98 ASP A C 1
ATOM 711 O O . ASP A 1 98 ? 2.911 -2.232 -0.028 1.00 87.00 98 ASP A O 1
ATOM 715 N N . CYS A 1 99 ? 5.101 -2.397 0.465 1.00 84.25 99 CYS A N 1
ATOM 716 C CA . CYS A 1 99 ? 5.511 -3.002 -0.795 1.00 84.25 99 CYS A CA 1
ATOM 717 C C . CYS A 1 99 ? 6.499 -4.140 -0.515 1.00 84.25 99 CYS A C 1
ATOM 719 O O . CYS A 1 99 ? 7.415 -4.010 0.302 1.00 84.25 99 CYS A O 1
ATOM 721 N N . ASP A 1 100 ? 6.302 -5.272 -1.182 1.00 85.12 100 ASP A N 1
ATOM 722 C CA . ASP A 1 100 ? 7.161 -6.455 -1.071 1.00 85.12 100 ASP A CA 1
ATOM 723 C C . ASP A 1 100 ? 8.497 -6.321 -1.820 1.00 85.12 100 ASP A C 1
ATOM 725 O O . ASP A 1 100 ? 9.350 -7.197 -1.700 1.00 85.12 100 ASP A O 1
ATOM 729 N N . VAL A 1 101 ? 8.686 -5.229 -2.566 1.00 81.81 101 VAL A N 1
ATOM 730 C CA . VAL A 1 101 ? 9.909 -4.856 -3.285 1.00 81.81 101 VAL A CA 1
ATOM 731 C C . VAL A 1 101 ? 10.233 -3.373 -3.062 1.00 81.81 101 VAL A C 1
ATOM 733 O O . VAL A 1 101 ? 9.444 -2.630 -2.484 1.00 81.81 101 VAL A O 1
ATOM 736 N N . ALA A 1 102 ? 11.389 -2.907 -3.546 1.00 79.50 102 ALA A N 1
ATOM 737 C CA . ALA A 1 102 ? 11.771 -1.488 -3.533 1.00 79.50 102 ALA A CA 1
ATOM 738 C C . ALA A 1 102 ? 10.969 -0.663 -4.567 1.00 79.50 102 ALA A C 1
ATOM 740 O O . ALA A 1 102 ? 11.519 -0.110 -5.521 1.00 79.50 102 ALA A O 1
ATOM 741 N N . GLY A 1 103 ? 9.644 -0.652 -4.421 1.00 77.38 103 GLY A N 1
ATOM 742 C CA . GLY A 1 103 ? 8.724 0.083 -5.279 1.00 77.38 103 GLY A CA 1
ATOM 743 C C . GLY A 1 103 ? 8.708 1.582 -4.983 1.00 77.38 103 GLY A C 1
ATOM 744 O O . GLY A 1 103 ? 9.425 2.102 -4.129 1.00 77.38 103 GLY A O 1
ATOM 745 N N . SER A 1 104 ? 7.867 2.308 -5.707 1.00 81.19 104 SER A N 1
ATOM 746 C CA . SER A 1 104 ? 7.647 3.737 -5.492 1.00 81.19 104 SER A CA 1
ATOM 747 C C . SER A 1 104 ? 6.166 4.042 -5.311 1.00 81.19 104 SER A C 1
ATOM 749 O O . SER A 1 104 ? 5.310 3.380 -5.907 1.00 81.19 104 SER A O 1
ATOM 751 N N . ILE A 1 105 ? 5.867 5.054 -4.501 1.00 80.19 105 ILE A N 1
ATOM 752 C CA . ILE A 1 105 ? 4.506 5.517 -4.226 1.00 80.19 105 ILE A CA 1
ATOM 753 C C . ILE A 1 105 ? 4.433 7.037 -4.301 1.00 80.19 105 ILE A C 1
ATOM 755 O O . ILE A 1 105 ? 5.344 7.728 -3.857 1.00 80.19 105 ILE A O 1
ATOM 759 N N . MET A 1 106 ? 3.356 7.570 -4.864 1.00 82.38 106 MET A N 1
ATOM 760 C CA . MET A 1 106 ? 3.078 9.004 -4.870 1.00 82.38 106 MET A CA 1
ATOM 761 C C . MET A 1 106 ? 1.647 9.251 -4.410 1.00 82.38 106 MET A C 1
ATOM 763 O O . MET A 1 106 ? 0.726 8.539 -4.809 1.00 82.38 106 MET A O 1
ATOM 767 N N . VAL A 1 107 ? 1.474 10.281 -3.589 1.00 77.88 107 VAL A N 1
ATOM 768 C CA . VAL A 1 107 ? 0.169 10.752 -3.129 1.00 77.88 107 VAL A CA 1
ATOM 769 C C . VAL A 1 107 ? -0.151 12.037 -3.873 1.00 77.88 107 VAL A C 1
ATOM 771 O O . VAL A 1 107 ? 0.656 12.965 -3.876 1.00 77.88 107 VAL A O 1
ATOM 774 N N . VAL A 1 108 ? -1.309 12.075 -4.522 1.00 77.19 108 VAL A N 1
ATOM 775 C CA . VAL A 1 108 ? 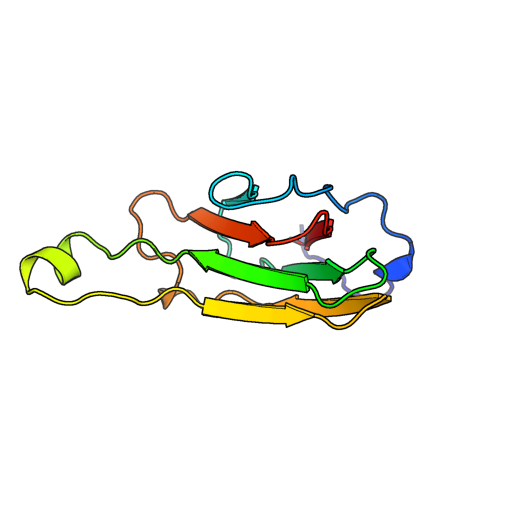-1.813 13.254 -5.228 1.00 77.19 108 VAL A CA 1
ATOM 776 C C . VAL A 1 108 ? -3.071 13.721 -4.501 1.00 77.19 108 VAL A C 1
ATOM 778 O O . VAL A 1 108 ? -3.988 12.923 -4.290 1.00 77.19 108 VAL A O 1
ATOM 781 N N . GLN A 1 109 ? -3.079 14.990 -4.092 1.00 66.44 109 GLN A N 1
ATOM 782 C CA . GLN A 1 109 ? -4.177 15.659 -3.388 1.00 66.44 109 GLN A CA 1
ATOM 783 C C . GLN A 1 109 ? -4.571 16.934 -4.132 1.00 66.44 109 GLN A C 1
ATOM 785 O O . GLN A 1 109 ? -3.660 17.585 -4.695 1.00 66.44 109 GLN A O 1
#

pLDDT: mean 75.4, std 11.91, range [40.41, 91.38]

Secondary structure (DSSP, 8-state):
-----SS--TTS-TTPEEPPSSTT-SEEEE--TT-EEEEE--SSS-EEEEEE-PPPHHHHTTT--PPPEEEEE-TT-EEEE---GGGG-STT-EEEEEESSS-EEEEE-

Sequence (109 aa):
MPLTATGYNLTDSAGFTAMTLGANNGVEIAYDAATLIVLKNTTGGVAVYTVKIPTPAQYTAIGITLSDITVTVAAAKMWLLKPHASMVQTAVGRIYIDCDVAGSIMVVQ

Foldseek 3Di:
DDDPPDDDDPVPDPQKDWFDADPPRWDKDADDQPKKKKWFAQDQAKKKKKKDQPDDPVCVVVPHDDDIDIDIAGHGGMDIDRDDPNSQPDPRRMITMHMNDRIIMGMDD

Radius of gyration: 14.76 Å; chains: 1; bounding box: 31×36×37 Å